Protein AF-A0A1V9K993-F1 (afdb_monomer)

Radius of gyration: 17.07 Å; Cα contacts (8 Å, |Δi|>4): 104; chains: 1; bounding box: 43×33×46 Å

pLDDT: mean 94.69, std 6.75, range [53.25, 98.44]

Nearest PDB structures (foldseek):
  1e6v-assembly1_E  TM=4.537E-01  e=3.278E+00  Methanopyrus kandleri
  3t6j-assembly1_A  TM=3.099E-01  e=1.816E+00  Homo sapiens
  7lgn-assembly1_A  TM=3.682E-01  e=5.191E+00  Tatumella morbirosei

Solvent-accessible surface area (backbone atoms only — not comparable to full-atom values): 5601 Å² total; per-residue (Å²): 131,90,88,78,86,78,86,59,65,63,63,51,40,50,52,35,58,28,72,67,43,33,49,56,39,44,52,52,48,50,52,24,50,52,44,28,56,74,66,46,67,89,88,62,50,72,48,77,46,72,52,73,75,81,32,41,40,62,47,78,45,66,71,48,96,57,43,64,57,41,36,74,76,66,28,34,62,62,52,20,32,43,74,69,72,41,86,83,74,81,89,79,132

Foldseek 3Di:
DPPDDDDPLVVVLCVQADPVVQVVQQVLLVQLLVQLCVQDDPPFDWDKDWDADSGTHIDIDGPDPCVVVCCVPPVSRPVSCVVSVHDDDDDDD

Mean predicted aligned error: 3.85 Å

Secondary structure (DSSP, 8-state):
--------HHHHHHHHHSHHHHHHHHHHHHHHHHHHHHHS-TT--EEEEEEESSSEEEEEEE--TTHHHHHHHH-TTHHHHHHTTPPPPP---

Structure (mmCIF, N/CA/C/O backbone):
data_AF-A0A1V9K993-F1
#
_entry.id   AF-A0A1V9K993-F1
#
loop_
_atom_site.group_PDB
_atom_site.id
_atom_site.type_symbol
_atom_site.label_atom_id
_atom_site.label_alt_id
_atom_site.label_comp_id
_atom_site.label_asym_id
_atom_site.label_entity_id
_atom_site.label_seq_id
_atom_site.pdbx_PDB_ins_code
_atom_site.Cartn_x
_atom_site.Cartn_y
_atom_site.Cartn_z
_atom_site.occupancy
_atom_site.B_iso_or_equiv
_atom_site.auth_seq_id
_atom_site.auth_comp_id
_atom_site.auth_asym_id
_atom_site.auth_atom_id
_atom_site.pdbx_PDB_model_nu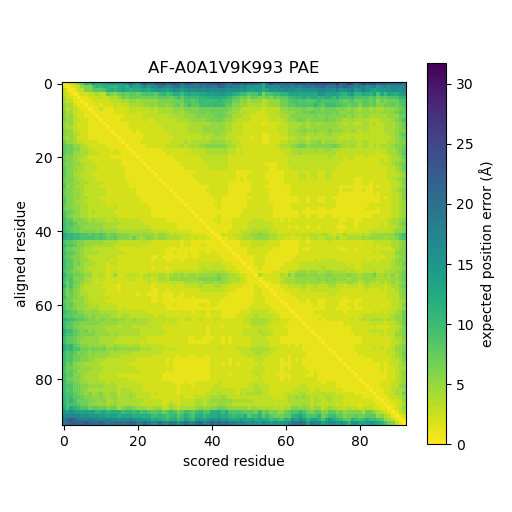m
ATOM 1 N N . MET A 1 1 ? 23.749 -24.563 -27.963 1.00 68.56 1 MET A N 1
ATOM 2 C CA . MET A 1 1 ? 23.859 -24.470 -26.490 1.00 68.56 1 MET A CA 1
ATOM 3 C C . MET A 1 1 ? 24.117 -23.024 -26.116 1.00 68.56 1 MET A C 1
ATOM 5 O O . MET A 1 1 ? 24.894 -22.379 -26.810 1.00 68.56 1 MET A O 1
ATOM 9 N N . LEU 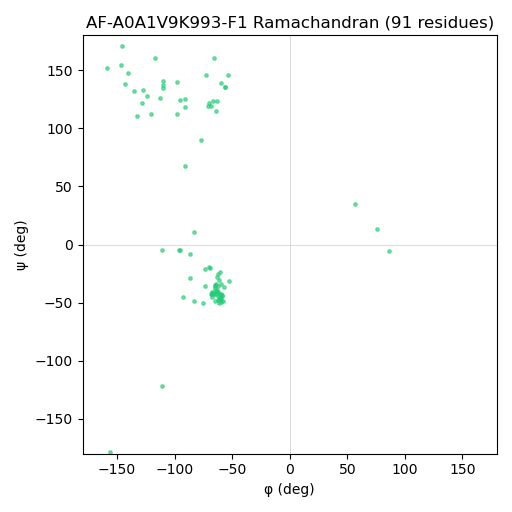A 1 2 ? 23.478 -22.522 -25.060 1.00 76.00 2 LEU A N 1
ATOM 10 C CA . LEU A 1 2 ? 23.822 -21.220 -24.488 1.00 76.00 2 LEU A CA 1
ATOM 11 C C . LEU A 1 2 ? 25.218 -21.330 -23.855 1.00 76.00 2 LEU A C 1
ATOM 13 O O . LEU A 1 2 ? 25.417 -22.172 -22.984 1.00 76.00 2 LEU A O 1
ATOM 17 N N . GLN A 1 3 ? 26.185 -20.542 -24.329 1.00 90.69 3 GLN A N 1
ATOM 18 C CA . GLN A 1 3 ? 27.574 -20.612 -23.848 1.00 90.69 3 GLN A CA 1
ATOM 19 C C . GLN A 1 3 ? 27.815 -19.732 -22.615 1.00 90.69 3 GLN A C 1
ATOM 21 O O . GLN A 1 3 ? 28.661 -20.055 -21.786 1.00 90.69 3 GLN A O 1
ATOM 26 N N . SER A 1 4 ? 27.061 -18.640 -22.465 1.00 88.31 4 SER A N 1
ATOM 27 C CA . SER A 1 4 ? 27.077 -17.790 -21.276 1.00 88.31 4 SER A CA 1
ATOM 28 C C . SER A 1 4 ? 25.784 -16.975 -21.166 1.00 88.31 4 SER A C 1
ATOM 30 O O . SER A 1 4 ? 25.129 -16.676 -22.165 1.00 88.31 4 SER A O 1
ATOM 32 N N . PHE A 1 5 ? 25.405 -16.632 -19.935 1.00 91.31 5 PHE A N 1
ATOM 33 C CA . PHE A 1 5 ? 24.296 -15.735 -19.617 1.00 91.31 5 PHE A CA 1
ATOM 34 C C . PHE A 1 5 ? 24.806 -14.649 -18.678 1.00 91.31 5 PHE A C 1
ATOM 36 O O . PHE A 1 5 ? 25.476 -14.945 -17.686 1.00 91.31 5 PHE A O 1
ATOM 43 N N . ARG A 1 6 ? 24.465 -13.394 -18.970 1.00 93.19 6 ARG A N 1
ATOM 44 C CA . ARG A 1 6 ? 24.715 -12.267 -18.075 1.00 93.19 6 ARG A CA 1
ATOM 45 C C . ARG A 1 6 ? 23.414 -11.510 -17.883 1.00 93.19 6 ARG A C 1
ATOM 47 O O . ARG A 1 6 ? 22.828 -11.036 -18.849 1.00 93.19 6 ARG A O 1
ATOM 54 N N . LEU A 1 7 ? 22.986 -11.394 -16.631 1.00 94.62 7 LEU A N 1
ATOM 55 C CA . LEU A 1 7 ? 21.814 -10.608 -16.280 1.00 94.62 7 LEU A CA 1
ATOM 56 C C . LEU A 1 7 ? 22.090 -9.124 -16.544 1.00 94.62 7 LEU A C 1
ATOM 58 O O . LEU A 1 7 ? 23.027 -8.554 -15.974 1.00 94.62 7 LEU A O 1
ATOM 62 N N . ASP A 1 8 ? 21.252 -8.498 -17.365 1.00 95.56 8 ASP A N 1
ATOM 63 C CA . ASP A 1 8 ? 21.241 -7.048 -17.516 1.00 95.56 8 ASP A CA 1
ATOM 64 C C . ASP A 1 8 ? 20.544 -6.4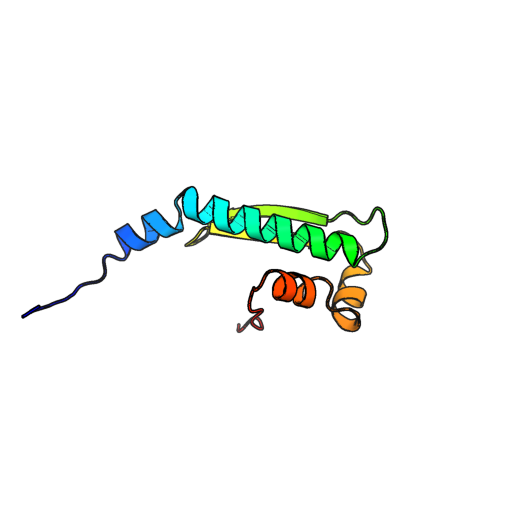03 -16.313 1.00 95.56 8 ASP A C 1
ATOM 66 O O . ASP A 1 8 ? 19.331 -6.199 -16.270 1.00 95.56 8 ASP A O 1
ATOM 70 N N . THR A 1 9 ? 21.337 -6.091 -15.293 1.00 95.31 9 THR A N 1
ATOM 71 C CA . THR A 1 9 ? 20.833 -5.440 -14.082 1.00 95.31 9 THR A CA 1
ATOM 72 C C . THR A 1 9 ? 20.398 -3.994 -14.325 1.00 95.31 9 THR A C 1
ATOM 74 O O . THR A 1 9 ? 19.618 -3.467 -13.529 1.00 95.31 9 THR A O 1
ATOM 77 N N . ALA A 1 10 ? 20.873 -3.346 -15.397 1.00 94.62 10 ALA A N 1
ATOM 78 C CA . ALA A 1 10 ? 20.462 -1.994 -15.754 1.00 94.62 10 ALA A CA 1
ATOM 79 C C . ALA A 1 10 ? 19.059 -2.013 -16.370 1.00 94.62 10 ALA A C 1
ATOM 81 O O . ALA A 1 10 ? 18.181 -1.319 -15.854 1.00 94.62 10 ALA A O 1
ATOM 82 N N . GLY A 1 11 ? 18.824 -2.880 -17.357 1.00 95.94 11 GLY A N 1
ATOM 83 C CA . GLY A 1 11 ? 17.502 -3.078 -17.955 1.00 95.94 11 GLY A CA 1
ATOM 84 C C . GLY A 1 11 ? 16.462 -3.554 -16.938 1.00 95.94 11 GLY A C 1
ATOM 85 O O . GLY A 1 11 ? 15.364 -3.005 -16.863 1.00 95.94 11 GLY A O 1
ATOM 86 N N . VAL A 1 12 ? 16.816 -4.493 -16.049 1.00 95.69 12 VAL A N 1
ATOM 87 C CA . VAL A 1 12 ? 15.908 -4.901 -14.958 1.00 95.69 12 VAL A CA 1
ATOM 88 C C . VAL A 1 12 ? 15.562 -3.719 -14.048 1.00 95.69 12 VAL A C 1
ATOM 90 O O . VAL A 1 12 ? 14.402 -3.541 -13.682 1.00 95.69 12 VAL A O 1
ATOM 93 N N . ARG A 1 13 ? 16.541 -2.880 -13.692 1.00 95.44 13 ARG A N 1
ATOM 94 C CA . ARG A 1 13 ? 16.298 -1.697 -12.855 1.00 95.44 13 ARG A CA 1
ATOM 95 C C . ARG A 1 13 ? 15.395 -0.678 -13.548 1.00 95.44 13 ARG A C 1
ATOM 97 O O . ARG A 1 13 ? 14.585 -0.053 -12.868 1.00 95.44 13 ARG A O 1
ATOM 104 N N . GLU A 1 14 ? 15.542 -0.494 -14.855 1.00 95.75 14 GLU A N 1
ATOM 105 C CA . GLU A 1 14 ? 14.677 0.385 -15.644 1.00 95.75 14 GLU A CA 1
ATOM 106 C C . GLU A 1 14 ? 13.218 -0.069 -15.551 1.00 95.75 14 GLU A C 1
ATOM 108 O O . GLU A 1 14 ? 12.359 0.718 -15.153 1.00 95.75 14 GLU A O 1
ATOM 113 N N . ILE A 1 15 ? 12.965 -1.362 -15.773 1.00 95.94 15 ILE A N 1
ATOM 114 C CA . ILE A 1 15 ? 11.625 -1.954 -15.673 1.00 95.94 15 ILE A CA 1
ATOM 115 C C . ILE A 1 15 ? 11.064 -1.808 -14.253 1.00 95.94 15 ILE A C 1
ATOM 117 O O . ILE A 1 15 ? 9.940 -1.344 -14.073 1.00 95.94 15 ILE A O 1
ATOM 121 N N . LEU A 1 16 ? 11.849 -2.143 -13.224 1.00 96.75 16 LEU A N 1
ATOM 122 C CA . LEU A 1 16 ? 11.410 -2.070 -11.822 1.00 96.75 16 LEU A CA 1
ATOM 123 C C . LEU A 1 16 ? 11.063 -0.649 -11.357 1.00 96.75 16 LEU A C 1
ATOM 125 O O . LEU A 1 16 ? 10.283 -0.477 -10.416 1.00 96.75 16 LEU A O 1
ATOM 129 N N . LYS A 1 17 ? 11.647 0.369 -11.994 1.00 95.62 17 LYS A N 1
ATOM 130 C CA . LYS A 1 17 ? 11.351 1.785 -11.744 1.00 95.62 17 LYS A CA 1
ATOM 131 C C . LYS A 1 17 ? 10.316 2.353 -12.713 1.00 95.62 17 LYS A C 1
ATOM 133 O O . LYS A 1 17 ? 9.923 3.511 -12.537 1.00 95.62 17 LYS A O 1
ATOM 138 N N . GLY A 1 18 ? 9.893 1.572 -13.702 1.00 96.12 18 GLY A N 1
ATOM 139 C CA . GLY A 1 18 ? 8.947 1.955 -14.737 1.00 96.12 18 GLY A CA 1
ATOM 140 C C . GLY A 1 18 ? 7.541 2.235 -14.195 1.00 96.12 18 GLY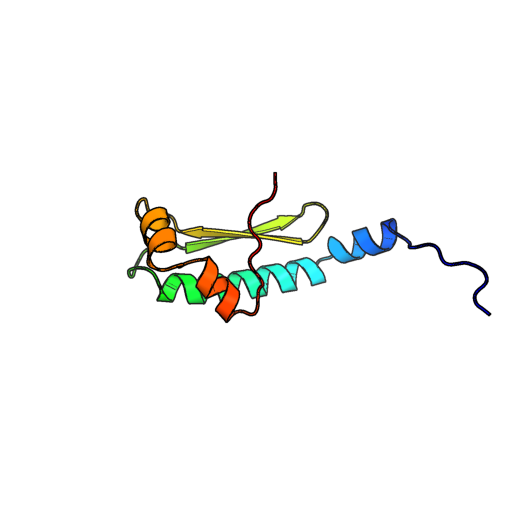 A C 1
ATOM 141 O O . GLY A 1 18 ? 7.195 1.819 -13.081 1.00 96.12 18 GLY A O 1
ATOM 142 N N . PRO A 1 19 ? 6.721 2.970 -14.961 1.00 95.56 19 PRO A N 1
ATOM 143 C CA . PRO A 1 19 ? 5.367 3.335 -14.556 1.00 95.56 19 PRO A CA 1
ATOM 144 C C . PRO A 1 19 ? 4.448 2.121 -14.368 1.00 95.56 19 PRO A C 1
ATOM 146 O O . PRO A 1 19 ? 3.536 2.178 -13.546 1.00 95.56 19 PRO A O 1
ATOM 149 N N . GLU A 1 20 ? 4.690 1.015 -15.068 1.00 95.06 20 GLU A N 1
ATOM 150 C CA . GLU A 1 20 ? 3.906 -0.218 -14.964 1.00 95.06 20 GLU A CA 1
ATOM 151 C C . GLU A 1 20 ? 4.043 -0.849 -13.579 1.00 95.06 20 GLU A C 1
ATOM 153 O O . GLU A 1 20 ? 3.037 -1.146 -12.940 1.00 95.06 20 GLU A O 1
ATOM 158 N N . VAL A 1 21 ? 5.278 -0.995 -13.086 1.00 95.94 21 VAL A N 1
ATOM 159 C CA . VAL A 1 21 ? 5.534 -1.553 -11.750 1.00 95.94 21 VAL A CA 1
ATOM 160 C C . VAL A 1 21 ? 4.980 -0.633 -10.670 1.00 95.94 21 VAL A C 1
ATOM 162 O O . VAL A 1 21 ? 4.386 -1.116 -9.710 1.00 95.94 21 VAL A O 1
ATOM 165 N N . ARG A 1 22 ? 5.115 0.689 -10.835 1.00 95.06 22 ARG A N 1
ATOM 166 C CA . ARG A 1 22 ? 4.517 1.651 -9.894 1.00 95.06 22 ARG A CA 1
ATOM 167 C C . ARG A 1 22 ? 3.004 1.503 -9.829 1.00 95.06 22 ARG A C 1
ATOM 169 O O . ARG A 1 22 ? 2.478 1.388 -8.734 1.00 95.06 22 ARG A O 1
ATOM 176 N N . ARG A 1 23 ? 2.332 1.425 -10.981 1.00 95.69 23 ARG A N 1
ATOM 177 C CA . ARG A 1 23 ? 0.876 1.258 -11.050 1.00 95.69 23 ARG A CA 1
ATOM 178 C C . ARG A 1 23 ? 0.421 -0.006 -10.328 1.00 95.69 23 ARG A C 1
ATOM 180 O O . ARG A 1 23 ? -0.449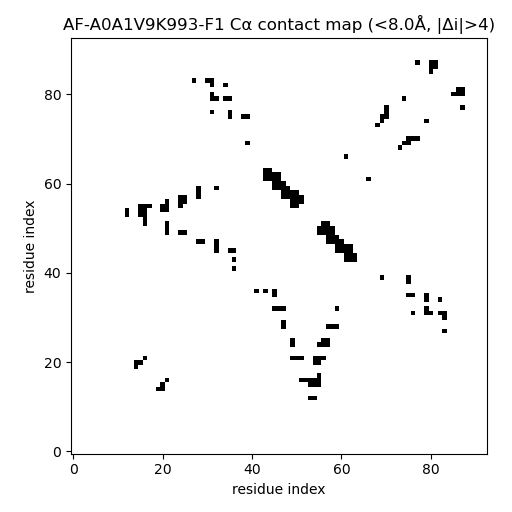 0.078 -9.478 1.00 95.69 23 ARG A O 1
ATOM 187 N N . VAL A 1 24 ? 1.067 -1.143 -10.595 1.00 96.12 24 VAL A N 1
ATOM 188 C CA . VAL A 1 24 ? 0.742 -2.412 -9.920 1.00 96.12 24 VAL A CA 1
ATOM 189 C C . VAL A 1 24 ? 0.896 -2.294 -8.401 1.00 96.12 24 VAL A C 1
ATOM 191 O O . VAL A 1 24 ? 0.045 -2.768 -7.654 1.00 96.12 24 VAL A O 1
ATOM 194 N N . VAL A 1 25 ? 1.970 -1.651 -7.933 1.00 96.94 25 VAL A N 1
ATOM 195 C CA . VAL A 1 25 ? 2.208 -1.449 -6.497 1.00 96.94 25 VAL A CA 1
ATOM 196 C C . VAL A 1 25 ? 1.185 -0.493 -5.880 1.00 96.94 25 VAL A C 1
ATOM 198 O O . VAL A 1 25 ? 0.689 -0.765 -4.788 1.00 96.94 25 VAL A O 1
ATOM 201 N N . ASP A 1 26 ? 0.861 0.605 -6.560 1.00 96.56 26 ASP A N 1
ATOM 202 C CA . ASP A 1 26 ? -0.095 1.606 -6.085 1.00 96.56 26 ASP A CA 1
ATOM 203 C C . ASP A 1 26 ? -1.526 1.041 -6.039 1.00 96.56 26 ASP A C 1
ATOM 205 O O . ASP A 1 26 ? -2.233 1.260 -5.052 1.00 96.56 26 ASP A O 1
ATOM 209 N N . ASP A 1 27 ? -1.925 0.258 -7.045 1.00 96.88 27 ASP A N 1
ATOM 210 C CA . ASP A 1 27 ? -3.227 -0.417 -7.101 1.00 96.88 27 ASP A CA 1
ATOM 211 C C . ASP A 1 27 ? -3.372 -1.411 -5.939 1.00 96.88 27 ASP A C 1
ATOM 213 O O . ASP A 1 27 ? -4.348 -1.362 -5.184 1.00 96.88 27 ASP A O 1
ATOM 217 N N . LEU A 1 28 ? -2.351 -2.247 -5.723 1.00 97.69 28 LEU A N 1
ATOM 218 C CA . LEU A 1 28 ? -2.320 -3.204 -4.617 1.00 97.69 28 LEU A CA 1
ATOM 219 C C . LEU A 1 28 ? -2.323 -2.499 -3.253 1.00 97.69 28 LEU A C 1
ATOM 221 O O . LEU A 1 28 ? -3.008 -2.920 -2.321 1.00 97.69 28 LEU A O 1
ATOM 225 N N . ALA A 1 29 ? -1.605 -1.381 -3.120 1.00 98.06 29 ALA A N 1
ATOM 226 C CA . ALA A 1 29 ? -1.640 -0.577 -1.903 1.00 98.06 29 ALA A CA 1
ATOM 227 C C . ALA A 1 29 ? -3.026 0.048 -1.661 1.00 98.06 29 ALA A C 1
ATOM 229 O O . ALA A 1 29 ? -3.459 0.158 -0.509 1.00 98.06 29 ALA A O 1
ATOM 230 N N . GLY A 1 30 ? -3.736 0.429 -2.725 1.00 98.19 30 GLY A N 1
ATOM 231 C CA . GLY A 1 30 ? -5.122 0.894 -2.673 1.00 98.19 30 GLY A CA 1
ATOM 232 C C . GLY A 1 30 ? -6.098 -0.187 -2.198 1.00 98.19 30 GLY A C 1
ATOM 233 O O . GLY A 1 30 ? -6.952 0.087 -1.345 1.00 98.19 30 GLY A O 1
ATOM 234 N N . GLU A 1 31 ? -5.942 -1.417 -2.684 1.00 98.19 31 GLU A N 1
ATOM 235 C CA . GLU A 1 31 ? -6.717 -2.582 -2.237 1.00 98.19 31 GLU A CA 1
ATOM 236 C C . GLU A 1 31 ? -6.485 -2.864 -0.747 1.00 98.19 31 GLU A C 1
ATOM 238 O O . GLU A 1 31 ? -7.434 -2.897 0.044 1.00 98.19 31 GLU A O 1
ATOM 243 N N . ILE A 1 32 ? -5.221 -2.937 -0.320 1.00 98.44 32 ILE A N 1
ATOM 244 C CA . ILE A 1 32 ? -4.875 -3.132 1.093 1.00 98.44 32 ILE A CA 1
ATOM 245 C C . ILE A 1 32 ? -5.458 -2.002 1.946 1.00 98.44 32 ILE A C 1
ATOM 247 O O . ILE A 1 32 ? -6.064 -2.264 2.984 1.00 98.44 32 ILE A O 1
ATOM 251 N N . ALA A 1 33 ? -5.346 -0.743 1.515 1.00 98.38 33 ALA A N 1
ATOM 252 C CA . ALA A 1 33 ? -5.921 0.386 2.244 1.00 98.38 33 ALA A CA 1
ATOM 253 C C . ALA A 1 33 ? -7.450 0.291 2.377 1.00 98.38 33 ALA A C 1
ATOM 2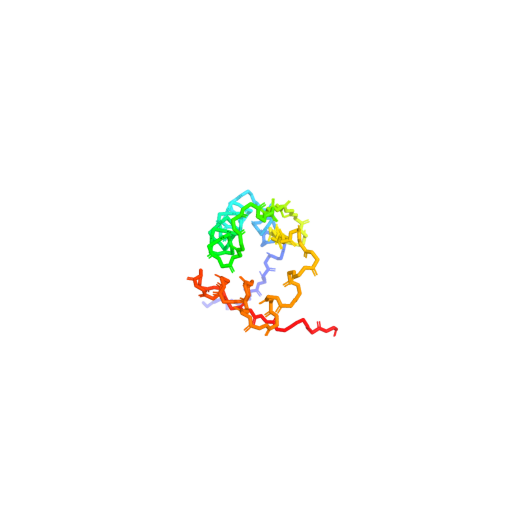55 O O . ALA A 1 33 ? -8.004 0.747 3.377 1.00 98.38 33 ALA A O 1
ATO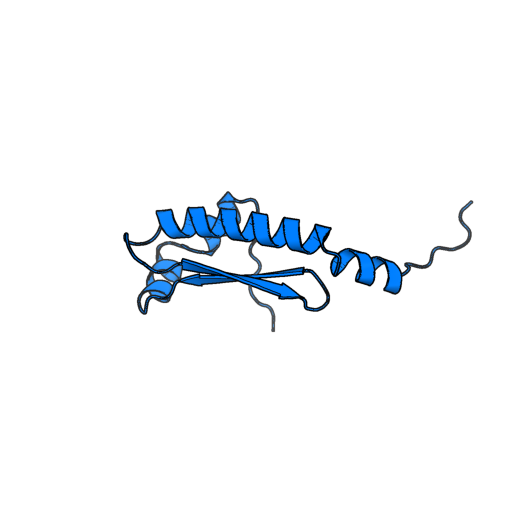M 256 N N . THR A 1 34 ? -8.137 -0.314 1.408 1.00 98.19 34 THR A N 1
ATOM 257 C CA . THR A 1 34 ? -9.582 -0.570 1.480 1.00 98.19 34 THR A CA 1
ATOM 258 C C . THR A 1 34 ? -9.904 -1.594 2.567 1.00 98.19 34 THR A C 1
ATOM 260 O O . THR A 1 34 ? -10.773 -1.338 3.403 1.00 98.19 34 THR A O 1
ATOM 263 N N . HIS A 1 35 ? -9.143 -2.688 2.646 1.00 97.88 35 HIS A N 1
ATOM 264 C CA . HIS A 1 35 ? -9.264 -3.655 3.741 1.00 97.88 35 HIS A CA 1
ATOM 265 C C . HIS A 1 35 ? -8.943 -3.040 5.109 1.00 97.88 35 HIS A C 1
ATOM 267 O O . HIS A 1 35 ? -9.670 -3.276 6.074 1.00 97.88 35 HIS A O 1
ATOM 273 N N . VAL A 1 36 ? -7.907 -2.198 5.195 1.00 98.31 36 VAL A N 1
ATOM 274 C CA . VAL A 1 36 ? -7.551 -1.486 6.434 1.00 98.31 36 VAL A CA 1
ATOM 275 C C . VAL A 1 36 ? -8.700 -0.589 6.890 1.00 98.31 36 VAL A C 1
ATOM 277 O O . VAL A 1 36 ? -9.060 -0.627 8.062 1.00 98.31 36 VAL A O 1
ATOM 280 N N . ARG A 1 37 ? -9.312 0.185 5.981 1.00 98.19 37 ARG A N 1
ATOM 281 C CA . ARG A 1 37 ? -10.452 1.067 6.301 1.00 98.19 37 ARG A CA 1
ATOM 282 C C . ARG A 1 37 ? -11.652 0.302 6.856 1.00 98.19 37 ARG A C 1
ATOM 284 O O . ARG A 1 37 ? -12.337 0.828 7.721 1.00 98.19 37 ARG A O 1
ATOM 291 N N . ALA A 1 38 ? -11.885 -0.926 6.393 1.00 97.25 38 ALA A N 1
ATOM 292 C CA . ALA A 1 38 ? -12.945 -1.784 6.922 1.00 97.25 38 ALA A CA 1
ATOM 293 C C . ALA A 1 38 ? -12.625 -2.357 8.318 1.00 97.25 38 ALA A C 1
ATOM 295 O O . ALA A 1 38 ? -13.536 -2.755 9.040 1.00 97.25 38 ALA A O 1
ATOM 296 N N . ALA A 1 39 ? -11.345 -2.403 8.701 1.00 96.44 39 ALA A N 1
ATOM 297 C CA . ALA A 1 39 ? -10.872 -2.973 9.963 1.00 96.44 39 ALA A CA 1
ATOM 298 C C . ALA A 1 39 ? -10.658 -1.935 11.082 1.00 96.44 39 ALA A C 1
ATOM 300 O O . ALA A 1 39 ? -10.328 -2.309 12.209 1.00 96.44 39 ALA A O 1
ATOM 301 N N . VAL A 1 40 ? -10.821 -0.642 10.792 1.00 97.75 40 VAL A N 1
ATOM 302 C CA . VAL A 1 40 ? -10.652 0.461 11.753 1.00 97.75 40 VAL A CA 1
ATOM 303 C C . VAL A 1 40 ? -11.972 1.214 11.955 1.00 97.75 40 VAL A C 1
ATOM 305 O O . VAL A 1 40 ? -12.869 1.111 11.117 1.00 97.75 40 VAL A O 1
ATOM 308 N N . PRO A 1 41 ? -12.133 1.973 13.056 1.00 97.38 41 PRO A N 1
ATOM 309 C CA . PRO A 1 41 ? -13.314 2.803 13.256 1.00 97.38 41 PRO A CA 1
ATOM 310 C C . PRO A 1 41 ? -13.584 3.753 12.081 1.00 97.38 41 PRO A C 1
ATOM 312 O O . PRO A 1 41 ? -12.670 4.286 11.449 1.00 97.38 41 PRO A O 1
ATOM 315 N N . GLY A 1 42 ? -14.867 4.001 11.813 1.00 96.62 42 GLY A N 1
ATOM 316 C CA . GLY A 1 42 ? -15.280 4.955 10.787 1.00 96.62 42 GLY A CA 1
ATOM 317 C C . GLY A 1 42 ? -14.681 6.343 11.034 1.00 96.62 42 GLY A C 1
ATOM 318 O O . GLY A 1 42 ? -14.670 6.832 12.162 1.00 96.62 42 GLY A O 1
ATOM 319 N N . GLY A 1 43 ? -14.178 6.973 9.972 1.00 94.69 43 GLY A N 1
ATOM 320 C CA . GLY A 1 43 ? -13.537 8.290 10.038 1.00 94.69 43 GLY A CA 1
ATOM 321 C C . GLY A 1 43 ? -12.044 8.268 10.379 1.00 94.69 43 GLY A C 1
ATOM 322 O O . GLY A 1 43 ? -11.406 9.315 10.288 1.00 94.69 43 GLY A O 1
ATOM 323 N N . THR A 1 44 ? -11.453 7.112 10.706 1.00 97.94 44 THR A N 1
ATOM 324 C CA . THR A 1 44 ? -9.996 6.999 10.863 1.00 97.94 44 THR A CA 1
ATOM 325 C C . THR A 1 44 ? -9.287 7.299 9.530 1.00 97.94 44 THR A C 1
ATOM 327 O O . THR A 1 44 ? -9.551 6.617 8.533 1.00 97.94 44 THR A O 1
ATOM 330 N N . PRO A 1 45 ? -8.359 8.276 9.470 1.00 98.00 45 PRO A N 1
ATOM 331 C CA . PRO A 1 45 ? -7.658 8.586 8.231 1.00 98.00 45 PRO A CA 1
ATOM 332 C C . PRO A 1 45 ? -6.676 7.470 7.851 1.00 98.00 45 PRO A C 1
ATOM 334 O O . PRO A 1 45 ? -5.745 7.153 8.595 1.00 98.00 45 PRO A O 1
ATOM 337 N N . VAL A 1 46 ? -6.867 6.897 6.660 1.00 98.31 46 VAL A N 1
ATOM 338 C CA . VAL A 1 46 ? -5.966 5.903 6.057 1.00 98.31 46 VAL A CA 1
ATOM 339 C C . VAL A 1 46 ? -5.451 6.447 4.730 1.00 98.31 46 VAL A C 1
ATOM 341 O O . VAL A 1 46 ? -6.218 6.590 3.770 1.00 98.31 46 VAL A O 1
ATOM 344 N N . THR A 1 47 ? -4.155 6.748 4.675 1.00 98.12 47 THR A N 1
ATOM 345 C CA . THR A 1 47 ? -3.498 7.362 3.512 1.00 98.12 47 THR A CA 1
ATOM 346 C C . THR A 1 47 ? -2.560 6.390 2.818 1.00 98.12 47 THR A C 1
ATOM 348 O O . THR A 1 47 ? -1.818 5.670 3.486 1.00 98.12 47 THR A O 1
ATOM 351 N N . VAL A 1 48 ? -2.547 6.434 1.487 1.00 98.06 48 VAL A N 1
ATOM 352 C CA . VAL A 1 48 ? -1.595 5.710 0.640 1.00 98.06 48 VAL A CA 1
ATOM 353 C C . VAL A 1 48 ? -0.660 6.720 -0.008 1.00 98.06 48 VAL A C 1
ATOM 355 O O . VAL A 1 48 ? -1.110 7.756 -0.497 1.00 98.06 48 VAL A O 1
ATOM 358 N N . ARG A 1 49 ? 0.639 6.429 -0.004 1.00 97.75 49 ARG A N 1
ATOM 359 C CA . ARG A 1 49 ? 1.660 7.245 -0.663 1.00 97.75 49 ARG A CA 1
ATOM 360 C C . ARG A 1 49 ? 2.580 6.355 -1.490 1.00 97.75 49 ARG A C 1
ATOM 362 O O . ARG A 1 49 ? 3.395 5.636 -0.916 1.00 97.75 49 ARG A O 1
ATOM 369 N N . GLY A 1 50 ? 2.487 6.463 -2.811 1.00 96.31 50 GLY A N 1
ATOM 370 C CA . GLY A 1 50 ? 3.449 5.877 -3.744 1.00 96.31 50 GLY A CA 1
ATOM 371 C C . GLY A 1 50 ? 4.784 6.630 -3.743 1.00 96.31 50 GLY A C 1
ATOM 372 O O . GLY A 1 50 ? 4.838 7.848 -3.535 1.00 96.31 50 GLY A O 1
ATOM 373 N N . TYR A 1 51 ? 5.880 5.906 -3.943 1.00 95.31 51 TYR A N 1
ATOM 374 C CA . TYR A 1 51 ? 7.234 6.432 -4.109 1.00 95.31 51 TYR A CA 1
ATOM 375 C C . TYR A 1 51 ? 8.107 5.436 -4.891 1.00 95.31 51 TYR A C 1
ATOM 377 O O . TYR A 1 51 ? 7.655 4.401 -5.380 1.00 95.31 51 TYR A O 1
ATOM 385 N N . THR A 1 52 ? 9.380 5.766 -5.094 1.00 93.56 52 THR A N 1
ATOM 386 C CA . THR A 1 52 ? 10.314 4.897 -5.819 1.00 93.56 52 THR A CA 1
ATOM 387 C C . THR A 1 52 ? 11.642 4.829 -5.083 1.00 93.56 52 THR A C 1
ATOM 389 O O . THR A 1 52 ? 12.191 5.859 -4.694 1.00 93.56 52 THR A O 1
ATOM 392 N N . THR A 1 53 ? 12.155 3.614 -4.907 1.00 90.62 53 THR A N 1
ATOM 393 C CA . THR A 1 53 ? 13.487 3.328 -4.359 1.00 90.62 53 THR A CA 1
ATOM 394 C C . THR A 1 53 ? 14.382 2.769 -5.476 1.00 90.62 53 THR A C 1
ATOM 396 O O . THR A 1 53 ? 14.588 3.398 -6.518 1.00 90.62 53 THR A O 1
ATOM 399 N N . ASP A 1 54 ? 14.908 1.562 -5.294 1.00 90.69 54 ASP A N 1
ATOM 400 C CA . ASP A 1 54 ? 15.407 0.673 -6.337 1.00 90.69 54 ASP A CA 1
ATOM 401 C C . ASP A 1 54 ? 14.283 0.082 -7.214 1.00 90.69 54 ASP A C 1
ATOM 403 O O . ASP A 1 54 ? 14.573 -0.324 -8.339 1.00 90.69 54 ASP A O 1
ATOM 407 N N . ARG A 1 55 ? 13.028 0.101 -6.733 1.00 94.44 55 ARG A N 1
ATOM 408 C CA . ARG A 1 55 ? 11.792 -0.332 -7.415 1.00 94.44 55 ARG A CA 1
ATOM 409 C C . ARG A 1 55 ? 10.588 0.534 -7.009 1.00 94.44 55 ARG A C 1
ATOM 411 O O . ARG A 1 55 ? 10.705 1.356 -6.098 1.00 94.44 55 ARG A O 1
ATOM 418 N N . GLY A 1 56 ? 9.447 0.374 -7.682 1.00 95.00 56 GLY A N 1
ATOM 419 C CA . GLY A 1 56 ? 8.171 0.946 -7.232 1.00 95.00 56 GLY A CA 1
ATOM 420 C C . GLY A 1 56 ? 7.820 0.486 -5.811 1.00 95.00 56 GLY A C 1
ATOM 421 O O . GLY A 1 56 ? 7.997 -0.686 -5.478 1.00 95.00 56 GLY A O 1
ATOM 422 N N . ALA A 1 57 ? 7.372 1.414 -4.967 1.00 96.25 57 ALA A N 1
ATOM 423 C CA . ALA A 1 57 ? 7.043 1.161 -3.567 1.00 96.25 57 ALA A CA 1
ATOM 424 C C . ALA A 1 57 ? 5.873 2.049 -3.124 1.00 96.25 57 ALA A C 1
ATOM 426 O O . ALA A 1 57 ? 5.684 3.138 -3.657 1.00 96.25 57 ALA A O 1
ATOM 427 N N . ALA A 1 58 ? 5.123 1.614 -2.115 1.00 97.19 58 ALA A N 1
ATOM 428 C CA . ALA A 1 58 ? 4.049 2.404 -1.527 1.00 97.19 58 ALA A CA 1
ATOM 429 C C . ALA A 1 58 ? 4.013 2.238 -0.004 1.00 97.19 58 ALA A C 1
ATOM 431 O O . ALA A 1 58 ? 4.353 1.187 0.539 1.00 97.19 58 ALA A O 1
ATOM 432 N N . THR A 1 59 ? 3.603 3.297 0.692 1.00 97.12 59 THR A N 1
ATOM 433 C CA . THR A 1 59 ? 3.351 3.298 2.136 1.00 97.12 59 THR A CA 1
ATOM 434 C C . THR A 1 59 ? 1.860 3.434 2.389 1.00 97.12 59 THR A C 1
ATOM 436 O O . THR A 1 59 ? 1.204 4.282 1.786 1.00 97.12 59 THR A O 1
ATOM 439 N N . ILE A 1 60 ? 1.350 2.648 3.335 1.00 97.94 60 ILE A N 1
ATOM 440 C CA . ILE A 1 60 ? -0.005 2.766 3.871 1.00 97.94 60 ILE A CA 1
ATOM 441 C C . ILE A 1 60 ? 0.119 3.206 5.328 1.00 97.94 60 ILE A C 1
ATOM 443 O O . ILE A 1 60 ? 0.812 2.559 6.113 1.00 97.94 60 ILE A O 1
ATOM 447 N N . THR A 1 61 ? -0.554 4.296 5.687 1.00 98.19 61 THR A N 1
ATOM 448 C CA . THR A 1 61 ? -0.495 4.874 7.035 1.00 98.19 61 THR A CA 1
ATOM 449 C C . THR A 1 61 ? -1.892 4.991 7.618 1.00 98.19 61 THR A C 1
ATOM 451 O O . THR A 1 61 ? -2.768 5.596 7.002 1.00 98.19 61 THR A O 1
ATOM 454 N N . VAL A 1 62 ? -2.075 4.464 8.829 1.00 98.44 62 VAL A N 1
ATOM 455 C CA . VAL A 1 62 ? -3.269 4.676 9.658 1.00 98.44 62 VAL A CA 1
ATOM 456 C C . VAL A 1 62 ? -2.952 5.784 10.654 1.00 98.44 62 VAL A C 1
ATOM 458 O O . VAL A 1 62 ? -2.099 5.611 11.523 1.00 98.44 62 VAL A O 1
ATOM 461 N N . GLN A 1 63 ? -3.595 6.939 10.506 1.00 97.88 63 GLN A N 1
ATOM 462 C CA . GLN A 1 63 ? -3.284 8.139 11.284 1.00 97.88 63 GLN A CA 1
ATOM 463 C C . GLN A 1 63 ? -4.141 8.195 12.553 1.00 97.88 63 GLN A C 1
ATOM 465 O O . GLN A 1 63 ? -5.023 9.037 12.694 1.00 97.88 63 GLN A O 1
ATOM 470 N N . ASP A 1 64 ? -3.889 7.260 13.467 1.00 97.81 64 ASP A N 1
ATOM 471 C CA . ASP A 1 64 ? -4.534 7.206 14.779 1.00 97.81 64 ASP A CA 1
ATOM 472 C C . ASP A 1 64 ? -3.530 6.727 15.834 1.00 97.81 64 ASP A C 1
ATOM 474 O O . ASP A 1 64 ? -2.771 5.783 15.606 1.00 97.81 64 ASP A O 1
ATOM 478 N N . VAL A 1 65 ? -3.542 7.346 17.015 1.00 97.19 65 VAL A N 1
ATOM 479 C CA . VAL A 1 65 ? -2.672 6.965 18.142 1.00 97.19 65 VAL A CA 1
ATOM 480 C C . VAL A 1 65 ? -2.911 5.523 18.609 1.00 97.19 65 VAL A C 1
ATOM 482 O O . VAL A 1 65 ? -2.022 4.893 19.179 1.00 97.19 65 VAL A O 1
ATOM 485 N N . ARG A 1 66 ? -4.101 4.974 18.344 1.00 97.94 66 ARG A N 1
ATOM 486 C CA . ARG A 1 66 ? -4.500 3.601 18.675 1.00 97.94 66 ARG A CA 1
ATOM 487 C C . ARG A 1 66 ? -4.106 2.591 17.597 1.00 97.94 66 ARG A C 1
ATOM 489 O O . ARG A 1 66 ? -4.217 1.391 17.847 1.00 97.94 66 ARG A O 1
ATOM 496 N N . ALA A 1 67 ? -3.608 3.031 16.436 1.00 97.44 67 ALA A N 1
ATOM 497 C CA . ALA A 1 67 ? -3.300 2.152 15.307 1.00 97.44 67 ALA A CA 1
ATOM 498 C C . ALA A 1 67 ? -2.305 1.040 15.667 1.00 97.44 67 ALA A C 1
ATOM 500 O O . ALA A 1 67 ? -2.471 -0.097 15.232 1.00 97.44 67 ALA A O 1
ATOM 501 N N . MET A 1 68 ? -1.314 1.330 16.517 1.00 97.19 68 MET A N 1
ATOM 502 C CA . MET A 1 68 ? -0.376 0.310 17.001 1.00 97.19 68 MET A CA 1
ATOM 503 C C . MET A 1 68 ? -1.077 -0.780 17.822 1.00 97.19 68 MET A C 1
ATOM 505 O O . MET A 1 68 ? -0.783 -1.961 17.648 1.00 97.19 68 MET A O 1
ATOM 509 N N . ALA A 1 69 ? -2.029 -0.403 18.680 1.00 97.94 69 ALA A N 1
ATOM 510 C CA . ALA A 1 69 ? -2.791 -1.359 19.478 1.00 97.94 69 ALA A CA 1
ATOM 511 C C . ALA A 1 69 ? -3.700 -2.227 18.594 1.00 97.94 69 ALA A C 1
ATOM 513 O O . ALA A 1 69 ? -3.747 -3.445 18.769 1.00 97.94 69 ALA A O 1
ATOM 514 N N . TRP A 1 70 ? -4.364 -1.630 17.600 1.00 98.12 70 TRP A N 1
ATOM 515 C CA . TRP A 1 70 ? -5.156 -2.373 16.615 1.00 98.12 70 TRP A CA 1
ATOM 516 C C . TRP A 1 70 ? -4.293 -3.281 15.745 1.00 98.12 70 TRP A C 1
ATOM 518 O O . TRP A 1 70 ? -4.699 -4.391 15.434 1.00 98.12 70 TRP A O 1
ATOM 528 N N . GLN A 1 71 ? -3.077 -2.875 15.386 1.00 97.31 71 GLN A N 1
ATOM 529 C CA . GLN A 1 71 ? -2.168 -3.761 14.665 1.00 97.31 71 GLN A CA 1
ATOM 530 C C . GLN A 1 71 ? -1.753 -4.958 15.527 1.00 97.31 71 GLN A C 1
ATOM 532 O O . GLN A 1 71 ? -1.751 -6.084 15.037 1.00 97.31 71 GLN A O 1
ATOM 537 N N . ALA A 1 72 ? -1.441 -4.743 16.805 1.00 96.75 72 ALA A N 1
ATOM 538 C CA . ALA A 1 72 ? -1.043 -5.822 17.706 1.00 96.75 72 ALA A CA 1
ATOM 539 C C . ALA A 1 72 ? -2.190 -6.806 18.004 1.00 96.75 72 ALA A C 1
ATOM 541 O O . ALA A 1 72 ? -1.973 -8.015 18.011 1.00 96.75 72 ALA A O 1
ATOM 542 N N . ARG A 1 73 ? -3.409 -6.299 18.234 1.00 97.44 73 ARG A N 1
ATOM 543 C CA . ARG A 1 73 ? -4.589 -7.115 18.564 1.00 97.44 73 ARG A CA 1
ATOM 544 C C . ARG A 1 73 ? -5.260 -7.697 17.320 1.00 97.44 73 ARG A C 1
ATOM 546 O O . ARG A 1 73 ? -5.558 -8.889 17.250 1.00 97.44 73 ARG A O 1
ATOM 553 N N . ASP A 1 74 ? -5.491 -6.835 16.336 1.00 97.25 74 ASP A N 1
ATOM 554 C CA . ASP A 1 74 ? -6.378 -7.086 15.203 1.00 97.25 74 ASP A CA 1
ATOM 555 C C . ASP A 1 74 ? -5.630 -7.243 13.870 1.00 97.25 74 ASP A C 1
ATOM 557 O O . ASP A 1 74 ? -6.257 -7.577 12.862 1.00 97.25 74 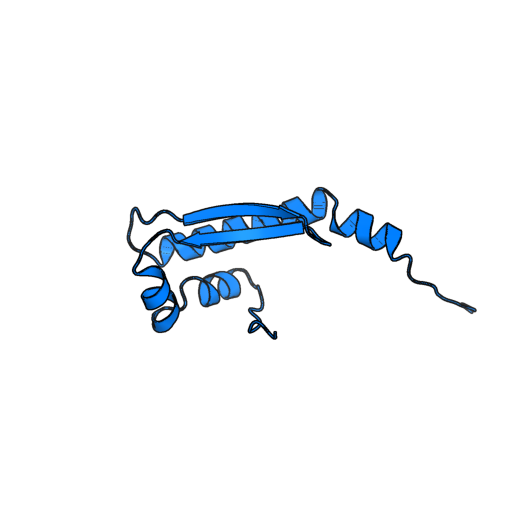ASP A O 1
ATOM 561 N N . GLY A 1 75 ? -4.308 -7.051 13.839 1.00 97.12 75 GLY A N 1
ATOM 562 C CA . GLY A 1 75 ? -3.505 -7.224 12.629 1.00 97.12 75 GLY A CA 1
ATOM 563 C C . GLY A 1 75 ? -3.979 -6.359 11.463 1.00 97.12 75 GLY A C 1
ATOM 564 O O . GLY A 1 75 ? -3.947 -6.829 10.329 1.00 97.12 75 GLY A O 1
ATOM 565 N N . ILE A 1 76 ? -4.466 -5.140 11.731 1.00 97.94 76 ILE A N 1
ATOM 566 C CA . ILE A 1 76 ? -5.164 -4.299 10.744 1.00 97.94 76 ILE A CA 1
ATOM 567 C C . ILE A 1 76 ? -4.396 -4.090 9.431 1.00 97.94 76 ILE A C 1
ATOM 569 O O . ILE A 1 76 ? -5.025 -3.990 8.388 1.00 97.94 76 ILE A O 1
ATOM 573 N N . LEU A 1 77 ? -3.061 -4.065 9.454 1.00 97.38 77 LEU A N 1
ATOM 574 C CA . LEU A 1 77 ? -2.208 -3.970 8.266 1.00 97.38 77 LEU A CA 1
ATOM 575 C C . LEU A 1 77 ? -1.786 -5.351 7.757 1.00 97.38 77 LEU A C 1
ATOM 577 O O . LEU A 1 77 ? -1.840 -5.609 6.560 1.00 97.38 77 LEU A O 1
ATOM 581 N N . THR A 1 78 ? -1.371 -6.254 8.650 1.00 96.94 78 THR A N 1
ATOM 582 C CA . THR A 1 78 ? -0.834 -7.569 8.258 1.00 96.94 78 THR A CA 1
ATOM 583 C C . THR A 1 78 ? -1.896 -8.482 7.661 1.00 96.94 78 THR A C 1
ATOM 585 O O . THR A 1 78 ? -1.649 -9.130 6.647 1.00 96.94 78 THR A O 1
ATOM 588 N N . ARG A 1 79 ? -3.092 -8.522 8.254 1.00 97.31 79 ARG A N 1
ATOM 589 C CA . ARG A 1 79 ? -4.219 -9.303 7.731 1.00 97.31 79 ARG A CA 1
ATOM 590 C C . ARG A 1 79 ? -4.828 -8.668 6.488 1.00 97.31 79 ARG A C 1
ATOM 592 O O . ARG A 1 79 ? -5.201 -9.401 5.582 1.00 97.31 79 ARG A O 1
ATOM 599 N N . ALA A 1 80 ? -4.870 -7.338 6.414 1.00 97.88 80 ALA A N 1
ATOM 600 C CA . ALA A 1 80 ? -5.283 -6.634 5.202 1.00 97.88 80 ALA A CA 1
ATOM 601 C C . ALA A 1 80 ? -4.339 -6.923 4.024 1.00 97.88 80 ALA A C 1
ATOM 603 O O . ALA A 1 80 ? -4.804 -7.223 2.931 1.00 97.88 80 ALA A O 1
ATOM 604 N N . ALA A 1 81 ? -3.023 -6.904 4.257 1.00 97.06 81 ALA A N 1
ATOM 605 C CA . ALA A 1 81 ? -2.032 -7.298 3.258 1.00 97.06 81 ALA A CA 1
ATOM 606 C C . ALA A 1 81 ? -2.213 -8.761 2.821 1.00 97.06 81 ALA A C 1
ATOM 608 O O . ALA A 1 81 ? -2.238 -9.046 1.627 1.00 97.06 81 ALA A O 1
ATOM 609 N N . GLY A 1 82 ? -2.424 -9.673 3.776 1.00 96.56 82 GLY A N 1
ATOM 610 C CA . GLY A 1 82 ? -2.700 -11.080 3.479 1.00 96.56 82 GLY A CA 1
ATOM 611 C C . GLY A 1 82 ? -3.989 -11.300 2.677 1.00 96.56 82 GLY A C 1
ATOM 612 O O . GLY A 1 82 ? -4.010 -12.160 1.802 1.00 96.56 82 GLY A O 1
ATOM 613 N N . ALA A 1 83 ? -5.041 -10.510 2.922 1.00 96.50 83 ALA A N 1
ATOM 614 C CA . ALA A 1 83 ? -6.289 -10.567 2.155 1.00 96.50 83 ALA A CA 1
ATOM 615 C C . ALA A 1 83 ? -6.091 -10.173 0.681 1.00 96.50 83 ALA A C 1
ATOM 617 O O . ALA A 1 83 ? -6.706 -10.779 -0.189 1.00 96.50 83 ALA A O 1
ATOM 618 N N . ALA A 1 84 ? -5.171 -9.243 0.413 1.00 95.38 84 ALA A N 1
ATOM 619 C CA . ALA A 1 84 ? -4.740 -8.865 -0.935 1.00 95.38 84 ALA A CA 1
ATOM 620 C C . ALA A 1 84 ? -3.660 -9.810 -1.518 1.00 95.38 84 ALA A C 1
ATOM 622 O O . ALA A 1 84 ? -3.017 -9.496 -2.517 1.00 95.38 84 ALA A O 1
ATOM 623 N N . GLY A 1 85 ? -3.394 -10.957 -0.878 1.00 95.31 85 GLY A N 1
ATOM 624 C CA . GLY A 1 85 ? -2.427 -11.952 -1.354 1.00 95.31 85 GLY A CA 1
ATOM 625 C C . GLY A 1 85 ? -0.953 -11.587 -1.139 1.00 95.31 85 GLY A C 1
ATOM 626 O O . GLY A 1 85 ? -0.075 -12.236 -1.710 1.00 95.31 85 GLY A O 1
ATOM 627 N N . VAL A 1 86 ? -0.653 -10.575 -0.318 1.00 95.06 86 VAL A N 1
ATOM 628 C CA . VAL A 1 86 ? 0.723 -10.140 -0.043 1.00 95.06 86 VAL A CA 1
ATOM 629 C C . VAL A 1 86 ? 1.300 -10.875 1.162 1.00 95.06 86 VAL A C 1
ATOM 631 O O . VAL A 1 86 ? 0.767 -10.822 2.270 1.00 95.06 86 VAL A O 1
ATOM 634 N N . GLU A 1 87 ? 2.452 -11.516 0.960 1.00 94.25 87 GLU A N 1
ATOM 635 C CA . GLU A 1 87 ? 3.248 -12.090 2.044 1.00 94.25 87 GLU A CA 1
ATOM 636 C C . GLU A 1 87 ? 3.900 -10.968 2.868 1.00 94.25 87 GLU A C 1
ATOM 638 O O . GLU A 1 87 ? 4.716 -10.195 2.360 1.00 94.25 87 GLU A O 1
ATOM 643 N N . VAL A 1 88 ? 3.577 -10.889 4.162 1.00 93.50 88 VAL A N 1
ATOM 644 C CA . VAL A 1 88 ? 4.232 -9.939 5.068 1.00 93.50 88 VAL A CA 1
ATOM 645 C C . VAL A 1 88 ? 5.444 -10.588 5.713 1.00 93.50 88 VAL A C 1
ATOM 647 O O . VAL A 1 88 ? 5.324 -11.544 6.477 1.00 93.50 88 VAL A O 1
ATOM 650 N N . ARG A 1 89 ? 6.618 -10.017 5.449 1.00 91.19 89 ARG A N 1
ATOM 651 C CA . ARG A 1 89 ? 7.874 -10.435 6.073 1.00 91.19 89 ARG A CA 1
ATOM 652 C C . ARG A 1 89 ? 8.214 -9.537 7.249 1.00 91.19 89 ARG A C 1
ATOM 654 O O . ARG A 1 89 ? 8.052 -8.319 7.179 1.00 91.19 89 ARG A O 1
ATOM 661 N N . ALA A 1 90 ? 8.712 -10.144 8.322 1.00 82.81 90 ALA A N 1
ATOM 662 C C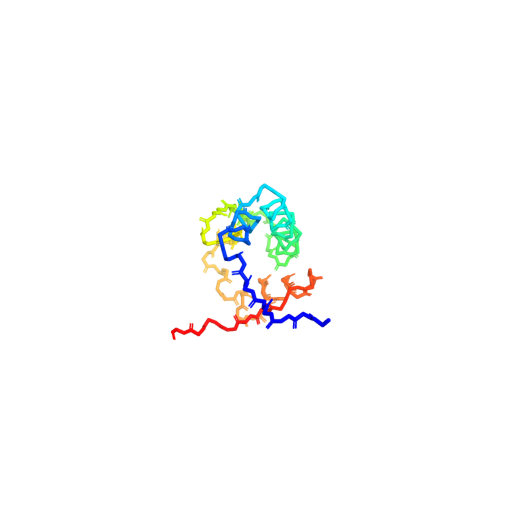A . ALA A 1 90 ? 9.290 -9.388 9.422 1.00 82.81 90 ALA A CA 1
ATOM 663 C C . ALA A 1 90 ? 10.465 -8.554 8.899 1.00 82.81 90 ALA A C 1
ATOM 665 O O . ALA A 1 90 ? 11.259 -9.032 8.085 1.00 82.81 90 ALA A O 1
ATOM 666 N N . TRP A 1 91 ? 10.577 -7.310 9.365 1.00 77.00 91 TRP A N 1
ATOM 667 C CA . TRP A 1 91 ? 11.735 -6.492 9.037 1.00 77.00 91 TRP A CA 1
ATOM 668 C C . TRP A 1 91 ? 12.985 -7.137 9.642 1.00 77.00 91 TRP A C 1
ATOM 670 O O . TRP A 1 91 ? 13.108 -7.250 10.862 1.00 77.00 91 TRP A O 1
ATOM 680 N N . GLN A 1 92 ? 13.887 -7.590 8.776 1.00 73.31 92 GLN A N 1
ATOM 681 C CA . GLN A 1 92 ? 15.222 -8.032 9.156 1.00 73.31 92 GLN A CA 1
ATOM 682 C C . GLN A 1 92 ? 16.168 -6.846 8.970 1.00 73.31 92 GLN A C 1
ATOM 684 O O . GLN A 1 92 ? 16.178 -6.224 7.906 1.00 73.31 92 GLN A O 1
ATOM 689 N N . ARG A 1 93 ? 16.870 -6.491 10.048 1.00 53.25 93 ARG A N 1
ATOM 690 C CA . ARG A 1 93 ? 17.775 -5.344 10.113 1.00 53.25 93 ARG A CA 1
ATOM 691 C C . ARG A 1 93 ? 19.133 -5.669 9.510 1.00 53.25 93 ARG A C 1
ATOM 693 O O . ARG A 1 93 ? 19.573 -6.826 9.683 1.00 53.25 93 ARG A O 1
#

Sequence (93 aa):
MLQSFRLDTAGVREILKGPEVRRVVDDLAGEIATHVRAAVPGGTPVTVRGYTTDRGAATITVQDVRAMAWQARDGILTRAAGAAGVEVRAWQR